Protein AF-A0A2Z3R155-F1 (afdb_monomer)

Radius of gyration: 14.53 Å; Cα contacts (8 Å, |Δi|>4): 246; chains: 1; bounding box: 38×31×39 Å

Solvent-accessible surface area (backbone atoms only — not comparable to full-atom values): 7250 Å² total; per-residue (Å²): 109,24,49,39,37,33,37,31,36,55,37,36,63,55,27,46,54,44,51,64,67,43,60,81,45,30,71,87,61,49,38,45,76,46,78,41,54,21,41,75,91,48,94,58,12,39,17,26,28,22,36,21,63,59,36,100,49,35,70,62,39,45,52,44,17,57,74,48,45,38,78,94,69,42,38,30,46,47,69,60,36,78,77,54,65,72,26,33,51,52,34,52,51,38,42,50,56,43,45,73,70,62,68,82,59,64,21,27,38,38,32,38,29,72,88,68,44,81,46,76,46,77,49,63,68,89,40,86,62,44,54,54,50,47,53,73,36,30,66

Secondary structure (DSSP, 8-state):
-EEEEEEE-TT-HHHHHHHHHHHHHHTTTTEEEEEEE---SSTTHHHHHHHHHTSSSHHHHHHHHHHT-BTTTTB-SSPPPPS-SHHHHHHHHHHHHHHTTSS--SSEEEEEBTTS-EEEEES--SSHHHHHHHHHHB-

Sequence (139 aa):
MHQLYVFVDPNCPFCHRLFERLQPLIGPHHLTVHWIVAGFLRATSAGKAVAILGARRPLAALMHNERDFEPGKDDGGIRPAAVRGPAAHALAVNNRLLAMTGPELVPTLLYRNVAGRVVMHQGVPLAPHGLLWTIHAIR

Structure (mmCIF, N/CA/C/O backbone):
data_AF-A0A2Z3R155-F1
#
_entry.id   AF-A0A2Z3R155-F1
#
loop_
_atom_site.group_PDB
_atom_site.id
_atom_site.type_symbol
_atom_site.label_atom_id
_atom_site.label_alt_id
_atom_site.label_comp_id
_atom_site.label_asym_id
_atom_site.label_entity_id
_atom_site.label_seq_id
_atom_site.pdbx_PDB_ins_code
_atom_site.Cartn_x
_atom_site.Cartn_y
_atom_site.Cartn_z
_atom_site.occupancy
_atom_site.B_iso_or_equiv
_atom_site.auth_seq_id
_atom_site.auth_comp_id
_atom_site.auth_asym_id
_atom_site.auth_atom_id
_atom_site.pdbx_PDB_model_num
ATOM 1 N N . MET A 1 1 ? -15.614 -5.561 16.716 1.00 76.06 1 MET A N 1
ATOM 2 C CA . MET A 1 1 ? -14.507 -6.001 15.838 1.00 76.06 1 MET A CA 1
ATOM 3 C C . MET A 1 1 ? -14.162 -4.823 14.959 1.00 76.06 1 MET A C 1
ATOM 5 O O . MET A 1 1 ? -14.942 -4.502 14.069 1.00 76.06 1 MET A O 1
ATOM 9 N N . HIS A 1 2 ? -13.051 -4.156 15.246 1.00 88.50 2 HIS A N 1
ATOM 10 C CA . HIS A 1 2 ? -12.717 -2.876 14.628 1.00 88.50 2 HIS A CA 1
ATOM 11 C C . HIS A 1 2 ? -12.318 -3.071 13.159 1.00 88.50 2 HIS A C 1
ATOM 13 O O . HIS A 1 2 ? -11.518 -3.955 12.855 1.00 88.50 2 HIS A O 1
ATOM 19 N N . GLN A 1 3 ? -12.881 -2.275 12.246 1.00 93.88 3 GLN A N 1
ATOM 20 C CA . GLN A 1 3 ? -12.558 -2.313 10.813 1.00 93.88 3 GLN A CA 1
ATOM 21 C C . GLN A 1 3 ? -11.757 -1.076 10.407 1.00 93.88 3 GLN A C 1
ATOM 23 O O . GLN A 1 3 ? -12.242 0.050 10.541 1.00 93.88 3 GLN A O 1
ATOM 28 N N . LEU A 1 4 ? -10.563 -1.291 9.862 1.00 95.00 4 LEU A N 1
ATOM 29 C CA . LEU A 1 4 ? -9.704 -0.239 9.330 1.00 95.00 4 LEU A CA 1
ATOM 30 C C . LEU A 1 4 ? -9.379 -0.531 7.867 1.00 95.00 4 LEU A C 1
ATOM 32 O O . LEU A 1 4 ? -8.843 -1.588 7.554 1.00 95.00 4 LEU A O 1
ATOM 36 N N . TYR A 1 5 ? -9.670 0.409 6.978 1.00 95.88 5 TYR A N 1
ATOM 37 C CA . TYR A 1 5 ? -9.297 0.347 5.567 1.00 95.88 5 TYR A CA 1
ATOM 38 C C . TYR A 1 5 ? -8.108 1.267 5.342 1.00 95.88 5 TYR A C 1
ATOM 40 O O . TYR A 1 5 ? -8.130 2.411 5.792 1.00 95.88 5 TYR A O 1
ATOM 48 N N . VAL A 1 6 ? -7.069 0.777 4.673 1.00 96.88 6 VAL A N 1
ATOM 49 C CA . VAL A 1 6 ? -5.829 1.534 4.486 1.00 96.88 6 VAL A CA 1
ATOM 50 C C . VAL A 1 6 ? -5.407 1.460 3.032 1.00 96.88 6 VAL A C 1
ATOM 52 O O . VAL A 1 6 ? -5.029 0.394 2.550 1.00 96.88 6 VAL A O 1
ATOM 55 N N . PHE A 1 7 ? -5.435 2.597 2.346 1.00 97.75 7 PHE A N 1
ATOM 56 C CA . PHE A 1 7 ? -4.779 2.743 1.055 1.00 97.75 7 PHE A CA 1
ATOM 57 C C . PHE A 1 7 ? -3.271 2.822 1.257 1.00 97.75 7 PHE A C 1
ATOM 59 O O . PHE A 1 7 ? -2.803 3.658 2.031 1.00 97.75 7 PHE A O 1
ATOM 66 N N . VAL A 1 8 ? -2.524 1.963 0.566 1.00 98.12 8 VAL A N 1
ATOM 67 C CA . VAL A 1 8 ? -1.061 1.871 0.664 1.00 98.12 8 VAL A CA 1
ATOM 68 C C . VAL A 1 8 ? -0.421 1.782 -0.713 1.00 98.12 8 VAL A C 1
ATOM 70 O O . VAL A 1 8 ? -1.028 1.247 -1.634 1.00 98.12 8 VAL A O 1
ATOM 73 N N . ASP A 1 9 ? 0.813 2.261 -0.844 1.00 98.38 9 ASP A N 1
ATOM 74 C CA . ASP A 1 9 ? 1.655 2.036 -2.025 1.00 98.38 9 ASP A CA 1
ATOM 75 C C . ASP A 1 9 ? 2.888 1.207 -1.612 1.00 98.38 9 ASP A C 1
ATOM 77 O O . ASP A 1 9 ? 3.482 1.521 -0.575 1.00 98.38 9 ASP A O 1
ATOM 81 N N . PRO A 1 10 ? 3.293 0.183 -2.394 1.00 98.44 10 PRO A N 1
ATOM 82 C CA . PRO A 1 10 ? 4.398 -0.722 -2.053 1.00 98.44 10 PRO A CA 1
ATOM 83 C C . PRO A 1 10 ? 5.749 -0.045 -1.806 1.00 98.44 10 PRO A C 1
ATOM 85 O O . PRO A 1 10 ? 6.617 -0.636 -1.171 1.00 98.44 10 PRO A O 1
ATOM 88 N N . ASN A 1 11 ? 5.938 1.162 -2.334 1.00 98.25 11 ASN A N 1
ATOM 89 C CA . ASN A 1 11 ? 7.181 1.926 -2.264 1.00 98.25 11 ASN A CA 1
ATOM 90 C C . ASN A 1 11 ? 7.071 3.127 -1.310 1.00 98.25 11 ASN A C 1
ATOM 92 O O . ASN A 1 11 ? 7.894 4.037 -1.332 1.00 98.25 11 ASN A O 1
ATOM 96 N N . CYS A 1 12 ? 6.022 3.187 -0.487 1.00 97.31 12 CYS A N 1
ATOM 97 C CA . CYS A 1 12 ? 5.819 4.304 0.423 1.00 97.31 12 CYS A CA 1
ATOM 98 C C . CYS A 1 12 ? 6.482 4.048 1.790 1.00 97.31 12 CYS A C 1
ATOM 100 O O . CYS A 1 12 ? 5.972 3.231 2.564 1.00 97.31 12 CYS A O 1
ATOM 102 N N . PRO A 1 13 ? 7.505 4.825 2.195 1.00 95.94 13 PRO A N 1
ATOM 103 C CA . PRO A 1 13 ? 8.143 4.658 3.505 1.00 95.94 13 PRO A CA 1
ATOM 104 C C . PRO A 1 13 ? 7.197 4.968 4.677 1.00 95.94 13 PRO A C 1
ATOM 106 O O . PRO A 1 13 ? 7.367 4.454 5.782 1.00 95.94 13 PRO A O 1
ATOM 109 N N . PHE A 1 14 ? 6.178 5.809 4.467 1.00 95.31 14 PHE A N 1
ATOM 110 C CA . PHE A 1 14 ? 5.151 6.078 5.477 1.00 95.31 14 PHE A CA 1
ATOM 111 C C . PHE A 1 14 ? 4.146 4.924 5.604 1.00 95.31 14 PHE A C 1
ATOM 113 O O . PHE A 1 14 ? 3.709 4.638 6.718 1.00 95.31 14 PHE A O 1
ATOM 120 N N . CYS A 1 15 ? 3.803 4.242 4.503 1.00 96.69 15 CYS A N 1
ATOM 121 C CA . CYS A 1 15 ? 2.969 3.038 4.559 1.00 96.69 15 CYS A CA 1
ATOM 122 C C . CYS A 1 15 ? 3.689 1.925 5.313 1.00 96.69 15 CYS A C 1
ATOM 124 O O . CYS A 1 15 ? 3.084 1.320 6.193 1.00 96.69 15 CYS A O 1
ATOM 126 N N . HIS A 1 16 ? 4.985 1.750 5.050 1.00 96.81 16 HIS A N 1
ATOM 127 C CA . HIS A 1 16 ? 5.826 0.801 5.768 1.00 96.81 16 HIS A CA 1
ATOM 128 C C . HIS A 1 16 ? 5.820 1.046 7.283 1.00 96.81 16 HIS A C 1
ATOM 130 O O . HIS A 1 16 ? 5.464 0.167 8.067 1.00 96.81 16 HIS A O 1
ATOM 136 N N . ARG A 1 17 ? 6.069 2.290 7.716 1.00 94.31 17 ARG A N 1
ATOM 137 C CA . ARG A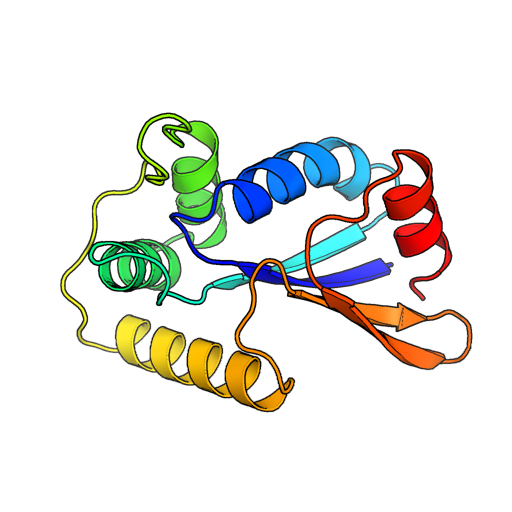 1 17 ? 5.995 2.638 9.146 1.00 94.31 17 ARG A CA 1
ATOM 138 C C . ARG A 1 17 ? 4.614 2.403 9.756 1.00 94.31 17 ARG A C 1
ATOM 140 O O . ARG A 1 17 ? 4.516 2.028 10.923 1.00 94.31 17 ARG A O 1
ATOM 147 N N . LEU A 1 18 ? 3.537 2.669 9.013 1.00 94.31 18 LEU A N 1
ATOM 148 C CA . LEU A 1 18 ? 2.181 2.386 9.485 1.00 94.31 18 LEU A CA 1
ATOM 149 C C . LEU A 1 18 ? 1.946 0.879 9.627 1.00 94.31 18 LEU A C 1
ATOM 151 O O . LEU A 1 18 ? 1.360 0.458 10.622 1.00 94.31 18 LEU A O 1
ATOM 155 N N . PHE A 1 19 ? 2.410 0.089 8.658 1.00 95.44 19 PHE A N 1
ATOM 156 C CA . PHE A 1 19 ? 2.323 -1.364 8.679 1.00 95.44 19 PHE A CA 1
ATOM 157 C C . PHE A 1 19 ? 2.960 -1.925 9.949 1.00 95.44 19 PHE A C 1
ATOM 159 O O . PHE A 1 19 ? 2.263 -2.575 10.725 1.00 95.44 19 PHE A O 1
ATOM 166 N N . GLU A 1 20 ? 4.218 -1.579 10.236 1.00 94.44 20 GLU A N 1
ATOM 167 C CA . GLU A 1 20 ? 4.919 -2.031 11.446 1.00 94.44 20 GLU A CA 1
ATOM 168 C C . GLU A 1 20 ? 4.171 -1.662 12.734 1.00 94.44 20 GLU A C 1
ATOM 170 O O . GLU A 1 20 ? 4.006 -2.494 13.629 1.00 94.44 20 GLU A O 1
ATOM 175 N N . ARG A 1 21 ? 3.657 -0.427 12.815 1.00 92.06 21 ARG A N 1
ATOM 176 C CA . ARG A 1 21 ? 2.923 0.063 13.992 1.00 92.06 21 ARG A CA 1
ATOM 177 C C . ARG A 1 21 ? 1.582 -0.638 14.211 1.00 92.06 21 ARG A C 1
ATOM 179 O O . ARG A 1 21 ? 1.128 -0.703 15.352 1.00 92.06 21 ARG A O 1
ATOM 186 N N . LEU A 1 22 ? 0.934 -1.133 13.156 1.00 92.81 22 LEU A N 1
ATOM 187 C CA . LEU A 1 22 ? -0.354 -1.826 13.258 1.00 92.81 22 LEU A CA 1
ATOM 188 C C . LEU A 1 22 ? -0.209 -3.286 13.702 1.00 92.81 22 LEU A C 1
ATOM 190 O O . LEU A 1 22 ? -1.105 -3.788 14.380 1.00 92.81 22 LEU A O 1
ATOM 194 N N . GLN A 1 23 ? 0.907 -3.954 13.391 1.00 93.25 23 GLN A N 1
ATOM 195 C CA . GLN A 1 23 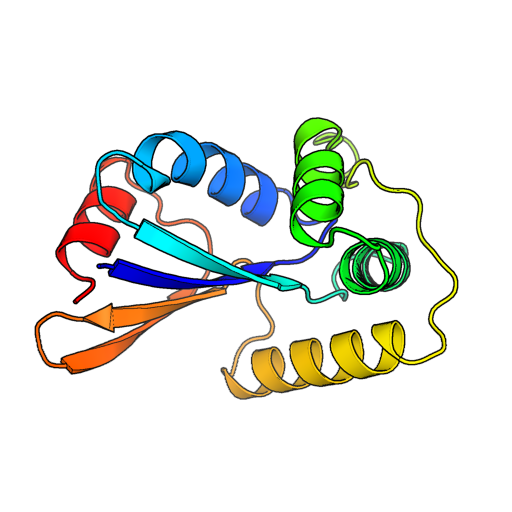? 1.117 -5.372 13.720 1.00 93.25 23 GLN A CA 1
ATOM 196 C C . GLN A 1 23 ? 0.836 -5.741 15.188 1.00 93.25 23 GLN A C 1
ATOM 198 O O . GLN A 1 23 ? 0.065 -6.680 15.407 1.00 93.25 23 GLN A O 1
ATOM 203 N N . PRO A 1 24 ? 1.371 -5.031 16.205 1.00 92.75 24 PRO A N 1
ATOM 204 C CA . PRO A 1 24 ? 1.097 -5.373 17.600 1.00 92.75 24 PRO A CA 1
ATOM 205 C C . PRO A 1 24 ? -0.352 -5.090 18.026 1.00 92.75 24 PRO A C 1
ATOM 207 O O . PRO A 1 24 ? -0.766 -5.548 19.085 1.00 92.75 24 PRO A O 1
ATOM 210 N N . LEU A 1 25 ? -1.132 -4.351 17.227 1.00 90.12 25 LEU A N 1
ATOM 211 C CA . LEU A 1 25 ? -2.489 -3.923 17.571 1.00 90.12 25 LEU A CA 1
ATOM 212 C C . LEU A 1 25 ? -3.577 -4.837 16.986 1.00 90.12 25 LEU A C 1
ATOM 214 O O . LEU A 1 25 ? -4.676 -4.904 17.534 1.00 90.12 25 LEU A O 1
ATOM 218 N N . ILE A 1 26 ? -3.280 -5.558 15.899 1.00 91.00 26 ILE A N 1
ATOM 219 C CA . ILE A 1 26 ? -4.250 -6.395 15.169 1.00 91.00 26 ILE A CA 1
ATOM 220 C C . ILE A 1 26 ? -4.907 -7.439 16.083 1.00 91.00 26 ILE A C 1
ATOM 222 O O . ILE A 1 26 ? -6.130 -7.468 16.218 1.00 91.00 26 ILE A O 1
ATOM 226 N N . GLY A 1 27 ? -4.097 -8.276 16.735 1.00 91.00 27 GLY A N 1
ATOM 227 C CA . GLY A 1 27 ? -4.582 -9.362 17.593 1.00 91.00 27 GLY A CA 1
ATOM 228 C C . GLY A 1 27 ? -5.262 -8.864 18.874 1.00 91.00 27 GLY A C 1
ATOM 229 O O . GLY A 1 27 ? -6.445 -9.147 19.065 1.00 91.00 27 GLY A O 1
ATOM 230 N N . PRO A 1 28 ? -4.558 -8.097 19.731 1.00 91.12 28 PRO A N 1
ATOM 231 C CA . PRO A 1 28 ? -5.072 -7.679 21.039 1.00 91.12 28 PRO A CA 1
ATOM 232 C C . PRO A 1 28 ? -6.354 -6.845 20.991 1.00 91.12 28 PRO A C 1
ATOM 234 O O . PRO A 1 28 ? -7.125 -6.861 21.946 1.00 91.12 28 PRO A O 1
ATOM 237 N N . HIS A 1 29 ? -6.597 -6.128 19.891 1.00 88.12 29 HIS A N 1
ATOM 238 C CA . HIS A 1 29 ? -7.771 -5.267 19.749 1.00 88.12 29 HIS A CA 1
ATOM 239 C C . HIS A 1 29 ? -8.827 -5.824 18.791 1.00 88.12 29 HIS A C 1
ATOM 241 O O . HIS A 1 29 ? -9.763 -5.108 18.447 1.00 88.12 29 HIS A O 1
ATOM 247 N N . HIS A 1 30 ? -8.717 -7.077 18.333 1.00 92.12 30 HIS A N 1
ATOM 248 C CA . HIS A 1 30 ? -9.634 -7.632 17.326 1.00 92.12 30 HIS A CA 1
ATOM 249 C C . HIS A 1 30 ? -9.801 -6.692 16.112 1.00 92.12 30 HIS A C 1
ATOM 251 O O . HIS A 1 30 ? -10.916 -6.460 15.621 1.00 92.12 30 HIS A O 1
ATOM 257 N N . LEU A 1 31 ? -8.690 -6.093 15.676 1.00 92.31 31 LEU A N 1
ATOM 258 C CA . LEU A 1 31 ? -8.638 -5.126 14.590 1.00 92.31 31 LEU A CA 1
ATOM 259 C C . LEU A 1 31 ? -8.427 -5.867 13.271 1.00 92.31 31 LEU A C 1
ATOM 261 O O . LEU A 1 31 ? -7.437 -6.566 13.079 1.00 92.31 31 LEU A O 1
ATOM 265 N N . THR A 1 32 ? -9.350 -5.682 12.336 1.00 94.94 32 THR A N 1
ATOM 266 C CA . THR A 1 32 ? -9.214 -6.157 10.958 1.00 94.94 32 THR A CA 1
ATOM 267 C C . THR A 1 32 ? -8.737 -5.012 10.081 1.00 94.94 32 THR A C 1
ATOM 269 O O . THR A 1 32 ? -9.422 -3.993 9.964 1.00 94.94 32 THR A O 1
ATOM 272 N N . VAL A 1 33 ? -7.570 -5.190 9.461 1.00 96.12 33 VAL A N 1
ATOM 273 C CA . VAL A 1 33 ? -7.002 -4.221 8.521 1.00 96.12 33 VAL A CA 1
ATOM 274 C C . VAL A 1 33 ? -7.219 -4.704 7.090 1.00 96.12 33 VAL A C 1
ATOM 276 O O . VAL A 1 33 ? -6.746 -5.771 6.701 1.00 96.12 33 VAL A O 1
ATOM 279 N N . HIS A 1 34 ? -7.924 -3.895 6.306 1.00 97.38 34 HIS A N 1
ATOM 280 C CA . HIS A 1 34 ? -8.153 -4.084 4.880 1.00 97.38 34 HIS A CA 1
ATOM 281 C C . HIS A 1 34 ? -7.141 -3.247 4.106 1.00 97.38 34 HIS A C 1
ATOM 283 O O . HIS A 1 34 ? -7.283 -2.030 3.979 1.00 97.38 34 HIS A O 1
ATOM 289 N N . TRP A 1 35 ? -6.102 -3.906 3.608 1.00 98.00 35 TRP A N 1
ATOM 290 C CA . TRP A 1 35 ? -5.052 -3.270 2.820 1.00 98.00 35 TRP A CA 1
ATOM 291 C C . TRP A 1 35 ? -5.513 -3.066 1.377 1.00 98.00 35 TRP A C 1
ATOM 293 O O . TRP A 1 35 ? -5.644 -4.025 0.615 1.00 98.00 35 TRP A O 1
ATOM 303 N N . ILE A 1 36 ? -5.747 -1.814 0.995 1.00 98.25 36 ILE A N 1
ATOM 304 C CA . ILE A 1 36 ? -6.136 -1.427 -0.358 1.00 98.25 36 ILE A CA 1
ATOM 305 C C . ILE A 1 36 ? -4.875 -0.973 -1.092 1.00 98.25 36 ILE A C 1
ATOM 307 O O . ILE A 1 36 ? -4.394 0.146 -0.925 1.00 98.25 36 ILE A O 1
ATOM 311 N N . VAL A 1 37 ? -4.298 -1.879 -1.876 1.00 98.56 37 VAL A N 1
ATOM 312 C CA . VAL A 1 37 ? -3.012 -1.637 -2.538 1.00 98.56 37 VAL A CA 1
ATOM 313 C C . VAL A 1 37 ? -3.218 -0.757 -3.771 1.00 98.56 37 VAL A C 1
ATOM 315 O O . VAL A 1 37 ? -3.819 -1.188 -4.758 1.00 98.56 37 VAL A O 1
ATOM 318 N N . ALA A 1 38 ? -2.720 0.471 -3.689 1.00 98.12 38 ALA A N 1
ATOM 319 C CA . ALA A 1 38 ? -2.531 1.410 -4.783 1.00 98.12 38 ALA A CA 1
ATOM 320 C C . ALA A 1 38 ? -1.103 1.282 -5.348 1.00 98.12 38 ALA A C 1
ATOM 322 O O . ALA A 1 38 ? -0.269 0.541 -4.825 1.00 98.12 38 ALA A O 1
ATOM 323 N N . GLY A 1 39 ? -0.808 1.987 -6.435 1.00 97.50 39 GLY A N 1
ATOM 324 C CA . GLY A 1 39 ? 0.508 1.919 -7.070 1.00 97.50 39 GLY A CA 1
ATOM 325 C C . GLY A 1 39 ? 0.733 3.070 -8.033 1.00 97.50 39 GLY A C 1
ATOM 326 O O . GLY A 1 39 ? 0.430 2.939 -9.218 1.00 97.50 39 GLY A O 1
ATOM 327 N N . PHE A 1 40 ? 1.243 4.184 -7.519 1.00 95.56 40 PHE A N 1
ATOM 328 C CA . PHE A 1 40 ? 1.436 5.427 -8.272 1.00 95.56 40 PHE A CA 1
ATO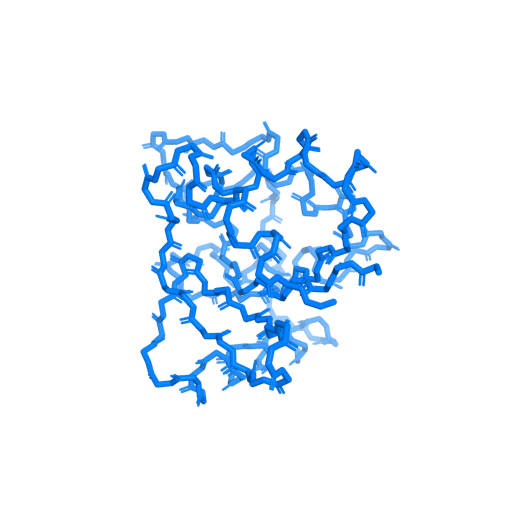M 329 C C . PHE A 1 40 ? 2.664 6.242 -7.835 1.00 95.56 40 PHE A C 1
ATOM 331 O O . PHE A 1 40 ? 3.094 7.112 -8.587 1.00 95.56 40 PHE A O 1
ATOM 338 N N . LEU A 1 41 ? 3.252 5.980 -6.658 1.00 94.81 41 LEU A N 1
ATOM 339 C CA . LEU A 1 41 ? 4.292 6.854 -6.096 1.00 94.81 41 LEU A CA 1
ATOM 340 C C . LEU A 1 41 ? 5.632 6.803 -6.836 1.00 94.81 41 LEU A C 1
ATOM 342 O O . LEU A 1 41 ? 6.306 7.822 -6.977 1.00 94.81 41 LEU A O 1
ATOM 346 N N . ARG A 1 42 ? 6.065 5.613 -7.254 1.00 95.81 42 ARG A N 1
ATOM 347 C CA . ARG A 1 42 ? 7.352 5.382 -7.924 1.00 95.81 42 ARG A CA 1
ATOM 348 C C . ARG A 1 42 ? 7.142 4.564 -9.192 1.00 95.81 42 ARG A C 1
ATOM 350 O O . ARG A 1 42 ? 6.147 3.858 -9.337 1.00 95.81 42 ARG A O 1
ATOM 357 N N . ALA A 1 43 ? 8.132 4.587 -10.086 1.00 96.06 43 ALA A N 1
ATOM 358 C CA . ALA A 1 43 ? 8.081 3.853 -11.353 1.00 96.06 43 ALA A CA 1
ATOM 359 C C . ALA A 1 43 ? 7.797 2.346 -11.172 1.00 96.06 43 ALA A C 1
ATOM 361 O O . ALA A 1 43 ? 7.083 1.746 -11.972 1.00 96.06 43 ALA A O 1
ATOM 362 N N . THR A 1 44 ? 8.307 1.732 -10.098 1.00 97.56 44 THR A N 1
ATOM 363 C CA . THR A 1 44 ? 8.089 0.308 -9.795 1.00 97.56 44 THR A CA 1
ATOM 364 C C . THR A 1 44 ? 6.792 0.035 -9.020 1.00 97.56 44 THR A C 1
ATOM 366 O O . THR A 1 44 ? 6.389 -1.126 -8.933 1.00 97.56 44 THR A O 1
ATOM 369 N N . SER A 1 45 ? 6.099 1.061 -8.504 1.00 98.31 45 SER A N 1
ATOM 370 C CA . SER A 1 45 ? 4.947 0.902 -7.600 1.00 98.31 45 SER A CA 1
ATOM 371 C C . SER A 1 45 ? 3.812 0.113 -8.241 1.00 98.31 45 SER A C 1
ATOM 373 O O . SER A 1 45 ? 3.313 -0.839 -7.645 1.00 98.31 45 SER A O 1
ATOM 375 N N . ALA A 1 46 ? 3.438 0.446 -9.479 1.00 98.62 46 ALA A N 1
ATOM 376 C CA . ALA A 1 46 ? 2.357 -0.243 -10.183 1.00 98.62 46 ALA A CA 1
ATOM 377 C C . ALA A 1 46 ? 2.672 -1.732 -10.409 1.00 98.62 46 ALA A C 1
ATOM 379 O O . ALA A 1 46 ? 1.835 -2.597 -10.155 1.00 98.62 46 ALA A O 1
ATOM 380 N N . GLY A 1 47 ? 3.901 -2.050 -10.828 1.00 98.75 47 GLY A N 1
ATOM 381 C CA . GLY A 1 47 ? 4.328 -3.435 -11.032 1.00 98.75 47 GLY A CA 1
ATOM 382 C C . GLY A 1 47 ? 4.336 -4.243 -9.733 1.00 98.75 47 GLY A C 1
ATOM 383 O O . GLY A 1 47 ? 3.914 -5.400 -9.723 1.00 98.75 47 GLY A O 1
ATOM 384 N N . LYS A 1 48 ? 4.768 -3.639 -8.621 1.00 98.81 48 LYS A N 1
ATOM 385 C CA . LYS A 1 48 ? 4.755 -4.278 -7.296 1.00 98.81 48 LYS A CA 1
ATOM 386 C C . LYS A 1 48 ? 3.343 -4.458 -6.754 1.00 98.81 48 LYS A C 1
ATOM 388 O O . LYS A 1 48 ? 3.022 -5.522 -6.233 1.00 98.81 48 LYS A O 1
ATOM 393 N N . ALA A 1 49 ? 2.471 -3.475 -6.952 1.00 98.81 49 ALA A N 1
ATOM 394 C CA . ALA A 1 49 ? 1.068 -3.581 -6.577 1.00 98.81 49 ALA A CA 1
ATOM 395 C C . ALA A 1 49 ? 0.375 -4.719 -7.341 1.00 98.81 49 ALA A C 1
ATOM 397 O O . ALA A 1 49 ? -0.316 -5.536 -6.737 1.00 98.81 49 ALA A O 1
ATOM 398 N N . VAL A 1 50 ? 0.635 -4.851 -8.647 1.00 98.81 50 VAL A N 1
ATOM 399 C CA . VAL A 1 50 ? 0.155 -5.989 -9.448 1.00 98.81 50 VAL A CA 1
ATOM 400 C C . VAL A 1 50 ? 0.721 -7.316 -8.946 1.00 98.81 50 VAL A C 1
ATOM 402 O O . VAL A 1 50 ? -0.026 -8.291 -8.866 1.00 98.81 50 VAL A O 1
ATOM 405 N N . ALA A 1 51 ? 2.002 -7.370 -8.570 1.00 98.81 51 ALA A N 1
ATOM 406 C CA . ALA A 1 51 ? 2.605 -8.576 -8.002 1.00 98.81 51 ALA A CA 1
ATOM 4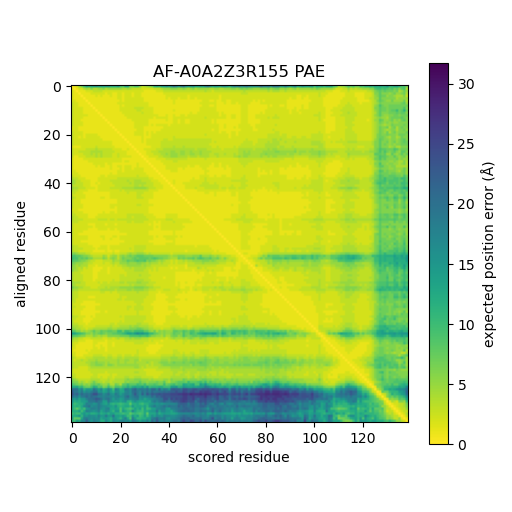07 C C . ALA A 1 51 ? 1.920 -9.002 -6.690 1.00 98.81 51 ALA A C 1
ATOM 409 O O . ALA A 1 51 ? 1.664 -10.189 -6.490 1.00 98.81 51 ALA A O 1
ATOM 410 N N . ILE A 1 52 ? 1.564 -8.045 -5.828 1.00 98.88 52 ILE A N 1
ATOM 411 C CA . ILE A 1 52 ? 0.837 -8.299 -4.576 1.00 98.88 52 ILE A CA 1
ATOM 412 C C . ILE A 1 52 ? -0.596 -8.764 -4.861 1.00 98.88 52 ILE A C 1
ATOM 414 O O . ILE A 1 52 ? -1.010 -9.820 -4.381 1.00 98.88 52 ILE A O 1
ATOM 418 N N . LEU A 1 53 ? -1.350 -8.002 -5.658 1.00 98.69 53 LEU A N 1
ATOM 419 C CA . LEU A 1 53 ? -2.765 -8.265 -5.949 1.00 98.69 53 LEU A CA 1
ATOM 420 C C . LEU A 1 53 ? -2.975 -9.552 -6.760 1.00 98.69 53 LEU A C 1
ATOM 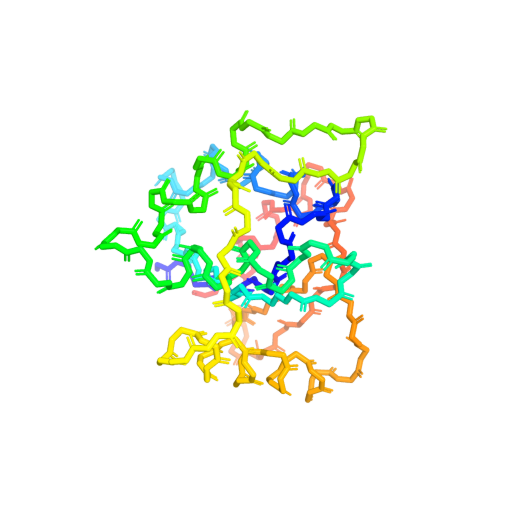422 O O . LEU A 1 53 ? -4.002 -10.209 -6.615 1.00 98.69 53 LEU A O 1
ATOM 426 N N . GLY A 1 54 ? -2.010 -9.920 -7.605 1.00 98.38 54 GLY A N 1
ATOM 427 C CA . GLY A 1 54 ? -2.043 -11.133 -8.423 1.00 98.38 54 GLY A CA 1
ATOM 428 C C . GLY A 1 54 ? -1.496 -12.386 -7.736 1.00 98.38 54 GLY A C 1
ATOM 429 O O . GLY A 1 54 ? -1.542 -13.467 -8.325 1.00 98.38 54 GLY A O 1
ATOM 430 N N . ALA A 1 55 ? -0.959 -12.280 -6.518 1.00 98.56 55 ALA A N 1
ATOM 431 C CA . ALA A 1 55 ? -0.403 -13.427 -5.812 1.00 98.56 55 ALA A CA 1
ATOM 432 C C . ALA A 1 55 ? -1.500 -14.402 -5.359 1.00 98.56 55 ALA A C 1
ATOM 434 O O . ALA A 1 55 ? -2.588 -14.003 -4.955 1.00 98.56 55 ALA A O 1
ATOM 435 N N . ARG A 1 56 ? -1.173 -15.701 -5.282 1.00 98.06 56 ARG A N 1
ATOM 436 C CA . ARG A 1 56 ? -2.081 -16.721 -4.712 1.00 98.06 56 ARG A CA 1
ATOM 437 C C . ARG A 1 56 ? -2.499 -16.402 -3.270 1.00 98.06 56 ARG A C 1
ATOM 439 O O . ARG A 1 56 ? -3.555 -16.826 -2.814 1.00 98.06 56 ARG A O 1
ATOM 446 N N . ARG A 1 57 ? -1.637 -15.696 -2.533 1.00 98.19 57 ARG A N 1
ATOM 447 C CA . ARG A 1 57 ? -1.873 -15.230 -1.161 1.00 98.19 57 ARG A CA 1
ATOM 448 C C . ARG A 1 57 ? -1.512 -13.739 -1.075 1.00 98.19 57 ARG A C 1
ATOM 450 O O . ARG A 1 57 ? -0.397 -13.436 -0.649 1.00 98.19 57 ARG A O 1
ATOM 457 N N . PRO A 1 58 ? -2.415 -12.816 -1.457 1.00 98.25 58 PRO A N 1
ATOM 458 C CA . PRO A 1 58 ? -2.100 -11.387 -1.554 1.00 98.25 58 PRO A CA 1
ATOM 459 C C . PRO A 1 58 ? -1.575 -10.782 -0.252 1.00 98.25 58 PRO A C 1
ATOM 461 O O . PRO A 1 58 ? -0.574 -10.075 -0.261 1.00 98.25 58 PRO A O 1
ATOM 464 N N . LEU A 1 59 ? -2.166 -11.145 0.894 1.00 97.56 59 LEU A N 1
ATOM 465 C CA . LEU A 1 59 ? -1.680 -10.678 2.195 1.00 97.56 59 LEU A CA 1
ATOM 466 C C . LEU A 1 59 ? -0.243 -11.145 2.479 1.00 97.56 59 LEU A C 1
ATOM 468 O O . LEU A 1 59 ? 0.567 -10.367 2.965 1.00 97.56 59 LEU A O 1
ATOM 472 N N . ALA A 1 60 ? 0.105 -12.391 2.142 1.00 98.44 60 ALA A N 1
ATOM 473 C CA . ALA A 1 60 ? 1.467 -12.889 2.345 1.00 98.44 60 ALA A CA 1
ATOM 474 C C . ALA A 1 60 ? 2.481 -12.177 1.431 1.00 98.44 60 ALA A C 1
ATOM 476 O O . ALA A 1 60 ? 3.614 -11.943 1.853 1.00 98.44 60 ALA A O 1
ATOM 477 N N . ALA A 1 61 ? 2.067 -11.816 0.213 1.00 98.75 61 ALA A N 1
ATOM 478 C CA . ALA A 1 61 ? 2.869 -11.035 -0.725 1.00 98.75 61 ALA A CA 1
ATOM 479 C C . ALA A 1 61 ? 3.068 -9.588 -0.246 1.00 98.75 61 ALA A C 1
ATOM 481 O O . ALA A 1 61 ? 4.191 -9.095 -0.279 1.00 98.75 61 ALA A O 1
ATOM 482 N N . LEU A 1 62 ? 2.020 -8.945 0.282 1.00 98.62 62 LEU A N 1
ATOM 483 C CA . LEU A 1 62 ? 2.130 -7.636 0.931 1.00 98.62 62 LEU A CA 1
ATOM 484 C C . LEU A 1 62 ? 3.090 -7.696 2.126 1.00 98.62 62 LEU A C 1
ATOM 486 O O . LEU A 1 62 ? 4.010 -6.899 2.213 1.00 98.62 62 LEU A O 1
ATOM 490 N N . MET A 1 63 ? 2.941 -8.684 3.013 1.00 98.06 63 MET A N 1
ATOM 491 C CA . MET A 1 63 ? 3.853 -8.839 4.152 1.00 98.06 63 MET A CA 1
ATOM 492 C C . MET A 1 63 ? 5.305 -9.059 3.714 1.00 98.06 63 MET A C 1
ATOM 494 O O . MET A 1 63 ? 6.215 -8.638 4.414 1.00 98.06 63 MET A O 1
ATOM 498 N N . HIS A 1 64 ? 5.544 -9.744 2.594 1.00 98.50 64 HIS A N 1
ATOM 499 C CA . HIS A 1 64 ? 6.889 -9.874 2.031 1.00 98.50 64 HIS A CA 1
ATOM 500 C C . HIS A 1 64 ? 7.412 -8.535 1.501 1.00 98.50 64 HIS A C 1
ATOM 502 O O . HIS A 1 64 ? 8.544 -8.190 1.814 1.00 98.50 64 HIS A O 1
ATOM 508 N N . ASN A 1 65 ? 6.579 -7.760 0.794 1.00 98.69 65 ASN A N 1
ATOM 509 C CA . ASN A 1 65 ? 6.929 -6.405 0.366 1.00 98.69 65 ASN A CA 1
ATOM 510 C C . ASN A 1 65 ? 7.381 -5.529 1.542 1.00 98.69 65 ASN A C 1
ATOM 512 O O . ASN A 1 65 ? 8.393 -4.847 1.433 1.00 98.69 65 ASN A O 1
ATOM 516 N N . GLU A 1 66 ? 6.643 -5.578 2.653 1.00 98.31 66 GLU A N 1
ATOM 517 C CA . GLU A 1 66 ? 6.926 -4.760 3.833 1.00 98.31 66 GLU A CA 1
ATOM 518 C C . GLU A 1 66 ? 8.107 -5.270 4.663 1.00 98.31 66 GLU A C 1
ATOM 520 O O . GLU A 1 66 ? 8.887 -4.463 5.153 1.00 98.31 66 GLU A O 1
ATOM 525 N N . ARG A 1 67 ? 8.272 -6.592 4.827 1.00 97.44 67 ARG A N 1
ATOM 526 C CA . ARG A 1 67 ? 9.413 -7.161 5.575 1.00 97.44 67 ARG A CA 1
ATOM 527 C C . ARG A 1 67 ? 10.755 -6.840 4.932 1.00 97.44 67 ARG A C 1
ATOM 529 O O . ARG A 1 67 ? 11.720 -6.599 5.645 1.00 97.44 67 ARG A O 1
ATOM 536 N N . ASP A 1 68 ? 10.782 -6.847 3.606 1.00 97.56 68 ASP A N 1
ATOM 537 C CA . ASP A 1 68 ? 11.996 -6.661 2.817 1.00 97.56 68 ASP A CA 1
ATOM 538 C C . ASP A 1 68 ? 12.038 -5.245 2.204 1.00 97.56 68 ASP A C 1
ATOM 540 O O . ASP A 1 68 ? 12.682 -5.021 1.181 1.00 97.56 68 ASP A O 1
ATOM 544 N N . PHE A 1 69 ? 11.312 -4.292 2.801 1.00 97.88 69 PHE A N 1
ATOM 545 C CA . PHE A 1 69 ? 11.325 -2.888 2.396 1.00 97.88 69 PHE A CA 1
ATOM 546 C C . PHE A 1 69 ? 12.724 -2.291 2.601 1.00 97.88 69 PHE A C 1
ATOM 548 O O . PHE A 1 69 ? 13.356 -2.509 3.634 1.00 97.88 69 PHE A O 1
ATOM 555 N N . GLU A 1 70 ? 13.200 -1.504 1.637 1.00 94.94 70 GLU A N 1
ATOM 556 C CA . GLU A 1 70 ? 14.490 -0.814 1.675 1.00 94.94 70 GLU A CA 1
ATOM 557 C C . GLU A 1 70 ? 14.278 0.698 1.904 1.00 94.94 70 GLU A C 1
ATOM 559 O O . GLU A 1 70 ? 14.095 1.446 0.936 1.00 94.94 70 GLU A O 1
ATOM 564 N N . PRO A 1 71 ? 14.344 1.211 3.155 1.00 86.06 71 PRO A N 1
ATOM 565 C CA . PRO A 1 71 ? 14.022 2.610 3.449 1.00 86.06 71 PRO A CA 1
ATOM 566 C C . PRO A 1 71 ? 14.915 3.626 2.741 1.00 86.06 71 PRO A C 1
ATOM 568 O O . PRO A 1 71 ? 14.465 4.718 2.422 1.00 86.06 71 PRO A O 1
ATOM 571 N N . GLY A 1 72 ? 16.174 3.274 2.465 1.00 87.81 72 GLY A N 1
ATOM 572 C CA . GLY A 1 72 ? 17.099 4.150 1.741 1.00 87.81 72 GLY A CA 1
ATOM 573 C C . GLY A 1 72 ? 16.773 4.312 0.252 1.00 87.81 72 GLY A C 1
ATOM 574 O O . GLY A 1 72 ? 17.326 5.200 -0.392 1.00 87.81 72 GLY A O 1
ATOM 575 N N . LYS A 1 73 ? 15.901 3.461 -0.299 1.00 90.19 73 LYS A N 1
ATOM 576 C CA . LYS A 1 73 ? 15.506 3.467 -1.714 1.00 90.19 73 LYS A CA 1
ATOM 577 C C . LYS A 1 73 ? 14.022 3.754 -1.922 1.00 90.19 73 LYS A C 1
ATOM 579 O O . LYS A 1 73 ? 13.604 3.864 -3.071 1.00 90.19 73 LYS A O 1
ATOM 584 N N . ASP A 1 74 ? 13.251 3.873 -0.837 1.00 93.19 74 ASP A N 1
ATOM 585 C CA . ASP A 1 74 ? 11.787 3.888 -0.870 1.00 93.19 74 ASP A CA 1
ATOM 586 C C . ASP A 1 74 ? 11.244 2.745 -1.740 1.00 93.19 74 ASP A C 1
ATOM 588 O O . ASP A 1 74 ? 10.453 2.969 -2.655 1.00 93.19 74 ASP A O 1
ATOM 592 N N . ASP A 1 75 ? 11.742 1.527 -1.520 1.00 96.00 75 ASP A N 1
ATOM 593 C CA . ASP A 1 75 ? 11.490 0.404 -2.420 1.00 96.00 75 ASP A CA 1
ATOM 594 C C . ASP A 1 75 ? 11.016 -0.820 -1.634 1.00 96.00 75 ASP A C 1
ATOM 596 O O . ASP A 1 75 ? 11.709 -1.311 -0.748 1.00 96.00 75 ASP A O 1
ATOM 600 N N . GLY A 1 76 ? 9.817 -1.316 -1.943 1.00 96.94 76 GLY A N 1
ATOM 601 C CA . GLY A 1 76 ? 9.282 -2.519 -1.303 1.00 96.94 76 GLY A CA 1
ATOM 602 C C . GLY A 1 76 ? 9.956 -3.803 -1.788 1.00 96.94 76 GLY A C 1
ATOM 603 O O . GLY A 1 76 ? 10.375 -3.896 -2.938 1.00 96.94 76 GLY A O 1
ATOM 604 N N . GLY A 1 77 ? 10.052 -4.834 -0.958 1.00 97.06 77 GLY A N 1
ATOM 605 C CA . GLY A 1 77 ? 10.890 -5.993 -1.289 1.00 97.06 77 GLY A CA 1
ATOM 606 C C . GLY A 1 77 ? 10.369 -6.916 -2.396 1.00 97.06 77 GLY A C 1
ATOM 607 O O . GLY A 1 77 ? 11.113 -7.757 -2.908 1.00 97.06 77 GLY A O 1
ATOM 608 N N . ILE A 1 78 ? 9.101 -6.785 -2.807 1.00 98.31 78 ILE A N 1
ATOM 609 C CA . ILE A 1 78 ? 8.548 -7.645 -3.858 1.00 98.31 78 ILE A CA 1
ATOM 610 C C . ILE A 1 78 ? 9.037 -7.206 -5.240 1.00 98.31 78 ILE A C 1
ATOM 612 O O . ILE A 1 78 ? 9.081 -6.021 -5.569 1.00 98.31 78 ILE A O 1
ATOM 616 N N . ARG A 1 79 ? 9.357 -8.169 -6.109 1.00 98.12 79 ARG A N 1
ATOM 617 C CA . ARG A 1 79 ? 9.702 -7.861 -7.504 1.00 98.12 79 ARG A CA 1
ATOM 618 C C . ARG A 1 79 ? 8.468 -7.374 -8.275 1.00 98.12 79 ARG A C 1
ATOM 620 O O . ARG A 1 79 ? 7.405 -7.986 -8.149 1.00 98.12 79 ARG A O 1
ATOM 627 N N . PRO A 1 80 ? 8.593 -6.325 -9.108 1.00 98.19 80 PRO A N 1
ATOM 628 C CA . PRO A 1 80 ? 7.483 -5.863 -9.926 1.00 98.19 80 PRO A CA 1
ATOM 629 C C . PRO A 1 80 ? 7.092 -6.914 -10.971 1.00 98.19 80 PRO A C 1
ATOM 631 O O . PRO A 1 80 ? 7.945 -7.552 -11.589 1.00 98.19 80 PRO A O 1
ATOM 634 N N . ALA A 1 81 ? 5.790 -7.060 -11.194 1.00 98.38 81 ALA A N 1
ATOM 635 C CA . ALA A 1 81 ? 5.223 -7.846 -12.279 1.00 98.38 81 ALA A CA 1
ATOM 636 C C . ALA A 1 81 ? 4.815 -6.946 -13.457 1.00 98.38 81 ALA A C 1
ATOM 638 O O . ALA A 1 81 ? 4.676 -5.729 -13.323 1.00 98.38 81 ALA A O 1
ATOM 639 N N . ALA A 1 82 ? 4.582 -7.554 -14.622 1.00 98.00 82 ALA A N 1
ATOM 640 C CA . ALA A 1 82 ? 4.020 -6.844 -15.767 1.00 98.00 82 ALA A CA 1
ATOM 641 C C . ALA A 1 82 ? 2.603 -6.339 -15.444 1.00 98.00 82 ALA A C 1
ATOM 643 O O . ALA A 1 82 ? 1.751 -7.120 -15.016 1.00 98.00 82 ALA A O 1
ATOM 644 N N . VAL A 1 83 ? 2.335 -5.057 -15.699 1.00 98.06 83 VAL A N 1
ATOM 645 C CA . VAL A 1 83 ? 1.042 -4.413 -15.411 1.00 98.06 83 VAL A CA 1
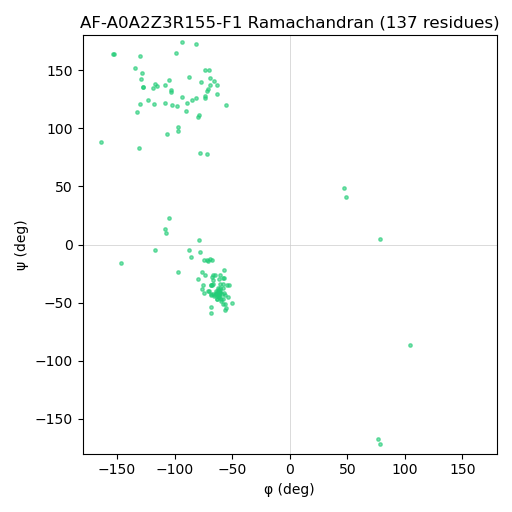ATOM 646 C C . VAL A 1 83 ? 0.012 -4.795 -16.477 1.00 98.06 83 VAL A C 1
ATOM 648 O O . VAL A 1 83 ? -0.245 -4.059 -17.424 1.00 98.06 83 VAL A O 1
ATOM 651 N N . ARG A 1 84 ? -0.548 -6.001 -16.354 1.00 97.56 84 ARG A N 1
ATOM 652 C CA . ARG A 1 84 ? -1.577 -6.550 -17.249 1.00 97.56 84 ARG A CA 1
ATOM 653 C C . ARG A 1 84 ? -2.458 -7.576 -16.532 1.00 97.56 84 ARG A C 1
ATOM 655 O O . ARG A 1 84 ? -2.089 -8.104 -15.486 1.00 97.56 84 ARG A O 1
ATOM 662 N N . GLY A 1 85 ? -3.606 -7.896 -17.127 1.00 97.88 85 GLY A N 1
ATOM 663 C CA . GLY A 1 85 ? -4.526 -8.916 -16.615 1.00 97.88 85 GLY A CA 1
ATOM 664 C C . GLY A 1 85 ? -5.365 -8.464 -15.406 1.00 97.88 85 GLY A C 1
ATOM 665 O O . GLY A 1 85 ? -5.407 -7.273 -15.091 1.00 97.88 85 GLY A O 1
ATOM 666 N N . PRO A 1 86 ? -6.045 -9.402 -14.716 1.00 98.19 86 PRO A N 1
ATOM 667 C CA . PRO A 1 86 ? -7.017 -9.079 -13.665 1.00 98.19 86 PRO A CA 1
ATOM 668 C C . PRO A 1 86 ? -6.448 -8.255 -12.502 1.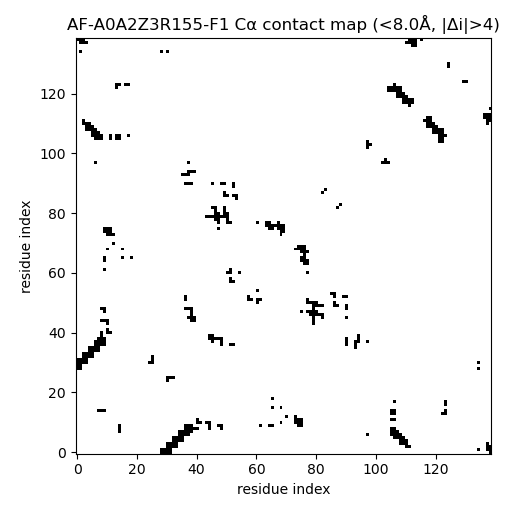00 98.19 86 PRO A C 1
ATOM 670 O O . PRO A 1 86 ? -7.106 -7.342 -12.012 1.00 98.19 86 PRO A O 1
ATOM 673 N N . ALA A 1 87 ? -5.204 -8.519 -12.097 1.00 98.38 87 ALA A N 1
ATOM 674 C CA . ALA A 1 87 ? -4.547 -7.775 -11.023 1.00 98.38 87 ALA A CA 1
ATOM 675 C C . ALA A 1 87 ? -4.272 -6.307 -11.398 1.00 98.38 87 ALA A C 1
ATOM 677 O O . ALA A 1 87 ? -4.393 -5.425 -10.552 1.00 98.38 87 ALA A O 1
ATOM 678 N N . ALA A 1 88 ? -3.971 -6.022 -12.671 1.00 98.56 88 ALA A N 1
ATOM 679 C CA . ALA A 1 88 ? -3.835 -4.648 -13.153 1.00 98.56 88 ALA A CA 1
ATOM 680 C C . ALA A 1 88 ? -5.180 -3.907 -13.169 1.00 98.56 88 ALA A C 1
ATOM 682 O O . ALA A 1 88 ? -5.230 -2.720 -12.857 1.00 98.56 88 ALA A O 1
ATOM 683 N N . HIS A 1 89 ? -6.281 -4.605 -13.466 1.00 98.44 89 HIS A N 1
ATOM 684 C CA . HIS A 1 89 ? -7.616 -4.021 -13.346 1.00 98.44 89 HIS A CA 1
ATOM 685 C C . HIS A 1 89 ? -7.972 -3.711 -11.884 1.00 98.44 89 HIS A C 1
ATOM 687 O O . HIS A 1 89 ? -8.435 -2.613 -11.589 1.00 98.44 89 HIS A O 1
ATOM 693 N N . ALA A 1 90 ? -7.689 -4.634 -10.958 1.00 98.31 90 ALA A N 1
ATOM 694 C CA . ALA A 1 90 ? -7.880 -4.402 -9.525 1.00 98.31 90 ALA A CA 1
ATOM 695 C C . ALA A 1 90 ? -7.062 -3.198 -9.023 1.00 98.31 90 ALA A C 1
ATOM 697 O O . ALA A 1 90 ? -7.591 -2.355 -8.300 1.00 98.31 90 ALA A O 1
ATOM 698 N N . LEU A 1 91 ? -5.807 -3.064 -9.468 1.00 98.69 91 LEU A N 1
ATOM 699 C CA . LEU A 1 91 ? -4.985 -1.885 -9.192 1.00 98.69 91 LEU A CA 1
ATOM 700 C C . LEU A 1 91 ? -5.645 -0.596 -9.705 1.00 98.69 91 LEU A C 1
ATOM 702 O O . LEU A 1 91 ? -5.724 0.386 -8.971 1.00 98.69 91 LEU A O 1
ATOM 706 N N . ALA A 1 92 ? -6.148 -0.589 -10.942 1.00 98.31 92 ALA A N 1
ATOM 707 C CA . ALA A 1 92 ? -6.816 0.583 -11.508 1.00 98.31 92 ALA A CA 1
ATOM 708 C C . ALA A 1 92 ? -8.066 0.985 -10.702 1.00 98.31 92 ALA A C 1
ATOM 710 O O . ALA A 1 92 ? -8.295 2.172 -10.468 1.00 98.31 92 ALA A O 1
ATOM 711 N N . VAL A 1 93 ? -8.845 0.005 -10.230 1.00 98.31 93 VAL A N 1
ATOM 712 C CA . VAL A 1 93 ? -9.993 0.242 -9.341 1.00 98.31 93 VAL A CA 1
ATOM 713 C C . VAL A 1 93 ? -9.536 0.837 -8.008 1.00 98.31 93 VAL A C 1
ATOM 715 O O . VAL A 1 93 ? -10.092 1.848 -7.584 1.00 98.31 93 VAL A O 1
ATOM 718 N N . ASN A 1 94 ? -8.499 0.281 -7.377 1.00 98.12 94 ASN A N 1
ATOM 719 C CA . ASN A 1 94 ? -7.967 0.795 -6.111 1.00 98.12 94 ASN A CA 1
ATOM 720 C C . ASN A 1 94 ? -7.449 2.234 -6.241 1.00 98.12 94 ASN A C 1
ATOM 722 O O . ASN A 1 94 ? -7.792 3.078 -5.415 1.00 98.12 94 ASN A O 1
ATOM 726 N N . ASN A 1 95 ? -6.685 2.534 -7.296 1.00 97.62 95 ASN A N 1
ATOM 727 C CA . ASN A 1 95 ? -6.201 3.890 -7.572 1.00 97.62 95 ASN A CA 1
ATOM 728 C C . ASN A 1 95 ? -7.372 4.866 -7.773 1.00 97.62 95 ASN A C 1
ATOM 730 O O . ASN A 1 95 ? -7.362 5.965 -7.225 1.00 97.62 95 ASN A O 1
ATOM 734 N N . ARG A 1 96 ? -8.424 4.453 -8.494 1.00 96.81 96 ARG A N 1
ATOM 735 C CA . ARG A 1 96 ? -9.627 5.278 -8.675 1.00 96.81 96 ARG A CA 1
ATOM 736 C C . ARG A 1 96 ? -10.366 5.524 -7.360 1.00 96.81 96 ARG A C 1
ATOM 738 O O . ARG A 1 96 ? -10.819 6.641 -7.127 1.00 96.81 96 ARG A O 1
ATOM 745 N N . LEU A 1 97 ? -10.493 4.508 -6.507 1.00 95.31 97 LEU A N 1
ATOM 746 C CA . LEU A 1 97 ? -11.112 4.661 -5.189 1.00 95.31 97 LEU A CA 1
ATOM 747 C C . LEU A 1 97 ? -10.323 5.636 -4.310 1.00 95.31 97 LEU A C 1
ATOM 749 O O . LEU A 1 97 ? -10.940 6.451 -3.630 1.00 95.31 97 LEU A O 1
ATOM 753 N N . LEU A 1 98 ? -8.988 5.598 -4.363 1.00 95.25 98 LEU A N 1
ATOM 754 C CA . LEU A 1 98 ? -8.144 6.570 -3.672 1.00 95.25 98 LEU A CA 1
ATOM 755 C C . LEU A 1 98 ? -8.372 7.988 -4.209 1.00 95.25 98 LEU A C 1
ATOM 757 O O . LEU A 1 98 ? -8.601 8.898 -3.419 1.00 95.25 98 LEU A O 1
ATOM 761 N N . ALA A 1 99 ? -8.388 8.179 -5.530 1.00 93.25 99 ALA A N 1
ATOM 762 C CA . ALA A 1 99 ? -8.649 9.487 -6.137 1.00 93.25 99 ALA A CA 1
ATOM 763 C C . ALA A 1 99 ? -10.013 10.072 -5.714 1.00 93.25 99 ALA A C 1
ATOM 765 O O . ALA A 1 99 ? -10.150 11.272 -5.490 1.00 93.25 99 ALA A O 1
ATOM 766 N N . MET A 1 100 ? -11.024 9.220 -5.512 1.00 91.62 100 MET A N 1
ATOM 767 C CA . MET A 1 100 ? -12.340 9.636 -5.007 1.00 91.62 100 MET A CA 1
ATOM 768 C C . MET A 1 100 ? -12.324 10.119 -3.547 1.00 91.62 100 MET A C 1
ATOM 770 O O . MET A 1 100 ? -13.296 10.734 -3.110 1.00 91.62 100 MET A O 1
ATOM 774 N N . THR A 1 101 ? -11.249 9.876 -2.790 1.00 86.06 101 THR A N 1
ATOM 775 C CA . THR A 1 101 ? -11.087 10.415 -1.427 1.00 86.06 101 THR A CA 1
ATOM 776 C C . THR A 1 101 ? -10.666 11.891 -1.402 1.00 86.06 101 THR A C 1
ATOM 778 O O . THR A 1 101 ? -10.668 12.509 -0.338 1.00 86.06 101 THR A O 1
ATOM 781 N N . GLY A 1 102 ? -10.365 12.482 -2.565 1.00 86.12 102 GLY A N 1
ATOM 782 C CA . GLY A 1 102 ? -9.931 13.869 -2.722 1.00 86.12 102 GLY A CA 1
ATOM 783 C C . GLY A 1 102 ? -8.425 13.943 -2.990 1.00 86.12 102 GLY A C 1
ATOM 784 O O . GLY A 1 102 ? -8.041 13.972 -4.156 1.00 86.12 102 GLY A O 1
ATOM 785 N N . PRO A 1 103 ? -7.551 13.979 -1.967 1.00 79.88 103 PRO A N 1
ATOM 786 C CA . PRO A 1 103 ? -6.108 13.962 -2.192 1.00 79.88 103 PRO A CA 1
ATOM 787 C C . PRO A 1 103 ? -5.586 12.538 -2.426 1.00 79.88 103 PRO A C 1
ATOM 789 O O . PRO A 1 103 ? -5.755 11.661 -1.577 1.00 79.88 103 PRO A O 1
ATOM 792 N N . GLU A 1 104 ? -4.874 12.329 -3.534 1.00 86.19 104 GLU A N 1
ATOM 793 C CA . GLU A 1 104 ? -4.136 11.091 -3.820 1.00 86.19 104 GLU A CA 1
ATOM 794 C C . GLU A 1 104 ? -2.888 10.986 -2.930 1.00 86.19 104 GLU A C 1
ATOM 796 O O . GLU A 1 104 ? -1.762 11.266 -3.341 1.00 86.19 104 GLU A O 1
ATOM 801 N N . LEU A 1 105 ? -3.097 10.612 -1.666 1.00 91.06 105 LEU A N 1
ATOM 802 C CA . LEU A 1 105 ? -2.042 10.484 -0.665 1.00 91.06 105 LEU A CA 1
ATOM 803 C C . LEU A 1 105 ? -2.111 9.128 0.033 1.00 91.06 105 LEU A C 1
ATOM 805 O O . LEU A 1 105 ? -3.187 8.619 0.339 1.00 91.06 105 LEU A O 1
ATOM 809 N N . VAL A 1 106 ? -0.947 8.552 0.322 1.00 94.31 106 VAL A N 1
ATOM 810 C CA . VAL A 1 106 ? -0.824 7.309 1.088 1.00 94.31 106 VAL A CA 1
ATOM 811 C C . VAL A 1 106 ? 0.170 7.473 2.254 1.00 94.31 106 VAL A C 1
ATOM 813 O O . VAL A 1 106 ? 1.143 8.219 2.126 1.00 94.31 106 VAL A O 1
ATOM 816 N N . PRO A 1 107 ? -0.038 6.778 3.387 1.00 95.75 107 PRO A N 1
ATOM 817 C CA . PRO A 1 107 ? -1.223 5.976 3.670 1.00 95.75 107 PRO A CA 1
ATOM 818 C C . PRO A 1 107 ? -2.469 6.851 3.881 1.00 95.75 107 PRO A C 1
ATOM 820 O O . PRO A 1 107 ? -2.378 7.926 4.470 1.00 95.75 107 PRO A O 1
ATOM 823 N N . THR A 1 108 ? -3.629 6.386 3.414 1.00 94.94 108 THR A N 1
ATOM 824 C CA . THR A 1 108 ? -4.940 6.987 3.731 1.00 94.94 108 THR A CA 1
ATOM 825 C C . THR A 1 108 ? -5.787 5.959 4.462 1.00 94.94 108 THR A C 1
ATOM 827 O O . THR A 1 108 ? -6.030 4.867 3.951 1.00 94.94 108 THR A O 1
ATOM 830 N N . LEU A 1 109 ? -6.210 6.301 5.676 1.00 94.00 109 LEU A N 1
ATOM 831 C CA . LEU A 1 109 ? -6.946 5.442 6.593 1.00 94.00 109 LEU A CA 1
ATOM 832 C C . LEU A 1 109 ? -8.419 5.840 6.590 1.00 94.00 109 LEU A C 1
ATOM 834 O O . LEU A 1 109 ? -8.739 7.014 6.763 1.00 94.00 109 LEU A O 1
ATOM 838 N N . LEU A 1 110 ? -9.311 4.861 6.481 1.00 92.88 110 LEU A N 1
ATOM 839 C CA . LEU A 1 110 ? -10.754 5.038 6.606 1.00 92.88 110 LEU A CA 1
ATOM 840 C C . LEU A 1 110 ? -11.322 4.055 7.620 1.00 92.88 110 LEU A C 1
ATOM 842 O O . LEU A 1 110 ? -11.010 2.863 7.604 1.00 92.88 110 LEU A O 1
ATOM 846 N N . TYR A 1 111 ? -12.201 4.545 8.483 1.00 92.69 111 TYR A N 1
ATOM 847 C CA . TYR A 1 111 ? -12.924 3.710 9.432 1.00 92.69 111 TYR A CA 1
ATOM 848 C C . TYR A 1 111 ? -14.253 4.340 9.830 1.00 92.69 111 TYR A C 1
ATOM 850 O O . TYR A 1 111 ? -14.490 5.530 9.629 1.00 92.69 111 TYR A O 1
ATOM 858 N N . ARG A 1 112 ? -15.140 3.537 10.418 1.00 89.94 112 ARG A N 1
ATOM 859 C CA . ARG A 1 112 ? -16.364 4.041 11.043 1.00 89.94 112 ARG A CA 1
ATOM 860 C C . ARG A 1 112 ? -16.106 4.277 12.520 1.00 89.94 112 ARG A C 1
ATOM 862 O O . ARG A 1 112 ? -15.671 3.357 13.206 1.00 89.94 112 ARG A O 1
ATOM 869 N N . ASN A 1 113 ? -16.398 5.478 13.005 1.00 87.06 113 ASN A N 1
ATOM 870 C CA . ASN A 1 113 ? -16.225 5.780 14.414 1.00 87.06 113 ASN A CA 1
ATOM 871 C C . ASN A 1 113 ? -17.399 5.290 15.289 1.00 87.06 113 ASN A C 1
ATOM 873 O O . ASN A 1 113 ? -18.443 4.881 14.772 1.00 87.06 113 ASN A O 1
ATOM 877 N N . VAL A 1 114 ? -17.264 5.380 16.615 1.00 84.19 114 VAL A N 1
ATOM 878 C CA . VAL A 1 114 ? -18.314 5.007 17.589 1.00 84.19 114 VAL A CA 1
ATOM 879 C C . VAL A 1 114 ? -19.631 5.770 17.398 1.00 84.19 114 VAL A C 1
ATOM 881 O O . VAL A 1 114 ? -20.700 5.216 17.639 1.00 84.19 114 VAL A O 1
ATOM 884 N N . ALA A 1 115 ? -19.580 6.998 16.868 1.00 87.31 115 ALA A N 1
ATOM 885 C CA . ALA A 1 115 ? -20.759 7.791 16.503 1.00 87.31 115 ALA A CA 1
ATOM 886 C C . ALA A 1 115 ? -21.388 7.363 15.158 1.00 87.31 115 ALA A C 1
ATOM 888 O O . ALA A 1 115 ? -22.319 7.998 14.667 1.00 87.31 115 ALA A O 1
ATOM 889 N N . GLY A 1 116 ? -20.870 6.307 14.527 1.00 88.38 116 GLY A N 1
ATOM 890 C CA . GLY A 1 116 ? -21.358 5.771 13.261 1.00 88.38 116 GLY A CA 1
ATOM 891 C C . GLY A 1 116 ? -20.918 6.553 12.022 1.00 88.38 116 GLY A C 1
ATOM 892 O O . GLY A 1 116 ? -21.339 6.192 10.924 1.00 88.38 116 GLY A O 1
ATOM 893 N N . ARG A 1 117 ? -20.067 7.576 12.151 1.00 89.88 117 ARG A N 1
ATOM 894 C CA . ARG A 1 117 ? -19.587 8.400 11.029 1.00 89.88 117 ARG A CA 1
ATOM 895 C C . ARG A 1 117 ? -18.346 7.786 10.391 1.00 89.88 117 ARG A C 1
ATOM 897 O O . ARG A 1 117 ? -17.512 7.218 11.089 1.00 89.88 117 ARG A O 1
ATOM 904 N N . VAL A 1 118 ? -18.218 7.913 9.072 1.00 89.81 118 VAL A N 1
ATOM 905 C CA . VAL A 1 118 ? -16.970 7.576 8.373 1.00 89.81 118 VAL A CA 1
ATOM 906 C C . VAL A 1 118 ? -15.958 8.675 8.668 1.00 89.81 118 VAL A C 1
ATOM 908 O O . VAL A 1 118 ? -16.256 9.856 8.507 1.00 89.81 118 VAL A O 1
ATOM 911 N N . VAL A 1 119 ? -14.781 8.275 9.128 1.00 90.00 119 VAL A N 1
ATOM 912 C CA . VAL A 1 119 ? -13.651 9.151 9.416 1.00 90.00 119 VAL A CA 1
ATOM 913 C C . VAL A 1 119 ? -12.511 8.766 8.488 1.00 90.00 119 VAL A C 1
ATOM 915 O O . VAL A 1 119 ? -12.250 7.580 8.279 1.00 90.00 119 VAL A O 1
ATOM 918 N N . MET A 1 120 ? -11.842 9.780 7.949 1.00 89.94 120 MET A N 1
ATOM 919 C CA . MET A 1 120 ? -10.669 9.636 7.102 1.00 89.94 120 MET A CA 1
ATOM 920 C C . MET A 1 120 ? -9.478 10.335 7.756 1.00 89.94 120 MET A C 1
ATOM 922 O O . MET A 1 120 ? -9.611 11.463 8.227 1.00 89.94 120 MET A O 1
ATOM 926 N N . HIS A 1 121 ? -8.326 9.669 7.771 1.00 89.06 121 HIS A N 1
ATOM 927 C CA . HIS A 1 121 ? -7.049 10.225 8.221 1.00 89.06 121 HIS A CA 1
ATOM 928 C C . HIS A 1 121 ? -5.998 10.021 7.143 1.00 89.06 121 HIS A C 1
ATOM 930 O O . HIS A 1 121 ? -5.884 8.935 6.580 1.00 89.06 121 HIS A O 1
ATOM 936 N N . GLN A 1 122 ? -5.218 11.059 6.878 1.00 86.38 122 GLN A N 1
ATOM 937 C CA . GLN A 1 122 ? -4.164 11.036 5.872 1.00 86.38 122 GLN A CA 1
ATOM 938 C C . GLN A 1 122 ? -2.791 11.039 6.542 1.00 86.38 122 GLN A C 1
ATOM 940 O O . GLN A 1 122 ? -2.558 11.773 7.504 1.00 86.38 122 GLN A O 1
ATOM 945 N N . GLY A 1 123 ? -1.881 10.215 6.028 1.00 84.19 123 GLY A N 1
ATOM 946 C CA . GLY A 1 123 ? -0.563 9.994 6.607 1.00 84.19 123 GLY A CA 1
ATOM 947 C C . GLY A 1 123 ? -0.582 9.059 7.819 1.00 84.19 123 GLY A C 1
ATOM 948 O O . GLY A 1 123 ? -1.574 8.405 8.142 1.00 84.19 123 GLY A O 1
ATOM 949 N N . VAL A 1 124 ? 0.564 8.966 8.493 1.00 79.31 124 VAL A N 1
ATOM 950 C CA . VAL A 1 124 ? 0.704 8.164 9.715 1.00 79.31 124 VAL A CA 1
ATOM 951 C C . VAL A 1 124 ? 0.256 9.014 10.905 1.00 79.31 124 VAL A C 1
ATOM 953 O O . VAL A 1 124 ? 0.854 10.071 11.119 1.00 79.31 124 VAL A O 1
ATOM 956 N N . PRO A 1 125 ? -0.715 8.572 11.727 1.00 72.19 125 PRO A N 1
ATOM 957 C CA . PRO A 1 125 ? -1.043 9.269 12.966 1.00 72.19 125 PRO A CA 1
ATOM 958 C C . PRO A 1 125 ? 0.216 9.407 13.842 1.00 72.19 125 PRO A C 1
ATOM 960 O O . PRO A 1 125 ? 0.867 8.414 14.181 1.00 72.19 125 PRO A O 1
ATOM 963 N N . LEU A 1 126 ? 0.605 10.647 14.159 1.00 51.50 126 LEU A N 1
ATOM 964 C CA . LEU A 1 126 ? 1.939 10.966 14.692 1.00 51.50 126 LEU A CA 1
ATOM 965 C C . LEU A 1 126 ? 2.163 10.573 16.164 1.00 51.50 126 LEU A C 1
ATOM 967 O O . LEU A 1 126 ? 3.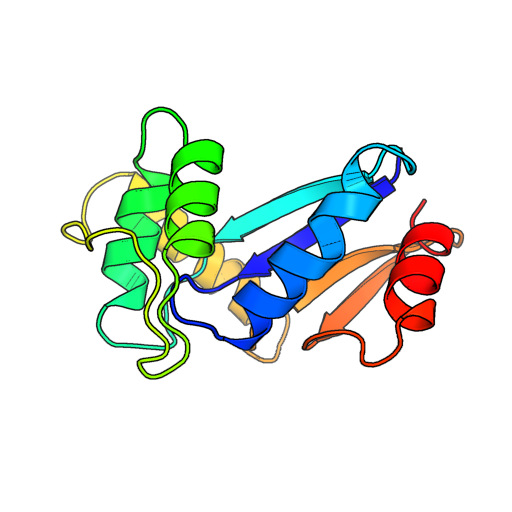310 10.516 16.593 1.00 51.50 126 LEU A O 1
ATOM 971 N N . ALA A 1 127 ? 1.123 10.237 16.931 1.00 46.66 127 ALA A N 1
ATOM 972 C CA . ALA A 1 127 ? 1.269 9.854 18.337 1.00 46.66 127 ALA A CA 1
ATOM 973 C C . ALA A 1 127 ? 1.113 8.330 18.543 1.00 46.66 127 ALA A C 1
ATOM 975 O O . ALA A 1 127 ? 0.196 7.745 17.961 1.00 46.66 127 ALA A O 1
ATOM 976 N N . PRO A 1 128 ? 1.898 7.688 19.437 1.00 43.28 128 PRO A N 1
ATOM 977 C CA . PRO A 1 128 ? 1.631 6.323 19.923 1.00 43.28 128 PRO A CA 1
ATOM 978 C C . PRO A 1 128 ? 0.202 6.181 20.469 1.00 43.28 128 PRO A C 1
ATOM 980 O O . PRO A 1 128 ? -0.474 5.178 20.252 1.00 43.28 128 PRO A O 1
ATOM 983 N N . HIS A 1 129 ? -0.301 7.253 21.087 1.00 45.59 129 HIS A N 1
ATOM 984 C CA . HIS A 1 129 ? -1.688 7.377 21.523 1.00 45.59 129 HIS A CA 1
ATOM 985 C C . HIS A 1 129 ? -2.659 7.591 20.354 1.00 45.59 129 HIS A C 1
ATOM 987 O O . HIS A 1 129 ? -3.808 7.209 20.468 1.00 45.59 129 HIS A O 1
ATOM 993 N N . GLY A 1 130 ? -2.236 8.149 19.218 1.00 56.28 130 GLY A N 1
ATOM 994 C CA . GLY A 1 130 ? -3.098 8.446 18.068 1.00 56.28 130 GLY A CA 1
ATOM 995 C C . GLY A 1 130 ? -3.626 7.201 17.354 1.00 56.28 130 GLY A C 1
ATOM 996 O O . GLY A 1 130 ? -4.772 7.194 16.915 1.00 56.28 130 GLY A O 1
ATOM 997 N N . LEU A 1 131 ? -2.836 6.124 17.287 1.00 58.53 131 LEU A N 1
ATOM 998 C CA . LEU A 1 131 ? -3.279 4.834 16.740 1.00 58.53 131 LEU A CA 1
ATOM 999 C C . LEU A 1 131 ? -4.209 4.094 17.704 1.00 58.53 131 LEU A C 1
ATOM 1001 O O . LEU A 1 131 ? -5.242 3.593 17.275 1.00 58.53 131 LEU A O 1
ATOM 1005 N N . LEU A 1 132 ? -3.906 4.094 19.006 1.00 58.38 132 LEU A N 1
ATOM 1006 C CA . LEU A 1 132 ? -4.812 3.541 20.015 1.00 58.38 132 LEU A CA 1
ATOM 1007 C C . LEU A 1 132 ? -6.114 4.343 20.101 1.00 58.38 132 LEU A C 1
ATOM 1009 O O . LEU A 1 132 ? -7.176 3.739 20.115 1.00 58.38 132 LEU A O 1
ATOM 1013 N N . TRP A 1 133 ? -6.068 5.676 20.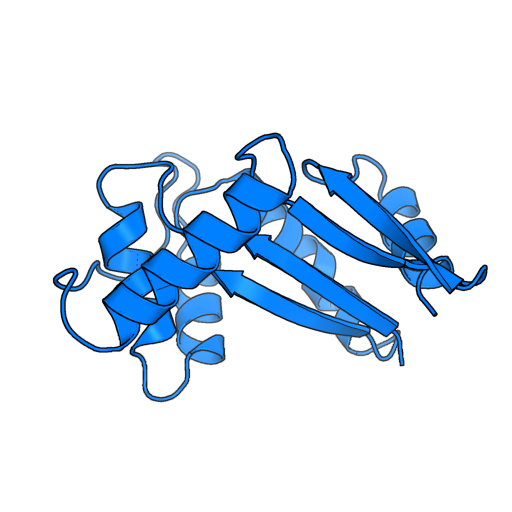088 1.00 57.09 133 TRP A N 1
ATOM 1014 C CA . TRP A 1 133 ? -7.256 6.532 19.999 1.00 57.09 133 TRP A CA 1
ATOM 1015 C C . TRP A 1 133 ? -8.039 6.273 18.720 1.00 57.09 133 TRP A C 1
ATOM 1017 O O . TRP A 1 133 ? -9.259 6.196 18.775 1.00 57.09 133 TRP A O 1
ATOM 1027 N N . THR A 1 134 ? -7.353 6.092 17.588 1.00 58.41 134 THR A N 1
ATOM 1028 C CA . THR A 1 134 ? -8.002 5.684 16.340 1.00 58.41 134 THR A CA 1
ATOM 1029 C C . THR A 1 134 ? -8.732 4.365 16.548 1.00 58.41 134 THR A C 1
ATOM 1031 O O . THR A 1 134 ? -9.925 4.316 16.305 1.00 58.41 134 THR A O 1
ATOM 1034 N N . ILE A 1 135 ? -8.084 3.335 17.095 1.00 60.72 135 ILE A N 1
ATOM 1035 C CA . ILE A 1 135 ? -8.706 2.024 17.335 1.00 60.72 135 ILE A CA 1
ATOM 1036 C C . ILE A 1 135 ? -9.887 2.106 18.308 1.00 60.72 135 ILE A C 1
ATOM 1038 O O . ILE A 1 135 ? -10.943 1.570 17.998 1.00 60.72 135 ILE A O 1
ATOM 1042 N N . HIS A 1 136 ? -9.759 2.817 19.431 1.00 64.81 136 HIS A N 1
ATOM 1043 C CA . HIS A 1 136 ? -10.867 3.025 20.374 1.00 64.81 136 HIS A CA 1
ATOM 1044 C C . HIS A 1 136 ? -11.992 3.873 19.774 1.00 64.81 136 HIS A C 1
ATOM 1046 O O . HIS A 1 136 ? -13.146 3.757 20.181 1.00 64.81 136 HIS A O 1
ATOM 1052 N N . ALA A 1 137 ? -11.671 4.729 18.803 1.00 59.28 137 ALA A N 1
ATOM 1053 C CA . ALA A 1 137 ? -12.665 5.453 18.040 1.00 59.28 137 ALA A CA 1
ATOM 1054 C C . ALA A 1 137 ? -13.340 4.560 16.998 1.00 59.28 137 ALA A C 1
ATOM 1056 O O . ALA A 1 137 ? -14.457 4.900 16.625 1.00 59.28 137 ALA A O 1
ATOM 1057 N N . ILE A 1 138 ? -12.729 3.461 16.536 1.00 58.75 138 ILE A N 1
ATOM 1058 C CA . ILE A 1 138 ? -13.333 2.532 15.574 1.00 58.75 138 ILE A CA 1
ATOM 1059 C C . ILE A 1 138 ? -14.459 1.753 16.257 1.00 58.75 138 ILE A C 1
ATOM 1061 O O . ILE A 1 138 ? -14.301 1.213 17.348 1.00 58.75 138 ILE A O 1
ATOM 1065 N N . ARG A 1 139 ? -15.600 1.653 15.583 1.00 55.72 139 ARG A N 1
ATOM 1066 C CA . ARG A 1 139 ? -16.701 0.778 15.990 1.00 55.72 139 ARG A CA 1
ATOM 1067 C C . ARG A 1 139 ? -16.473 -0.672 15.559 1.00 55.72 139 ARG A C 1
ATOM 1069 O O . ARG A 1 139 ? -16.005 -0.879 14.419 1.00 55.72 139 ARG A O 1
#

pLDDT: mean 90.51, std 12.85, range [43.28, 98.88]

Nearest PDB structures (foldseek):
  2h0h-assembly2_B  TM=8.917E-01  e=2.938E-09  Escherichia coli
  2h0i-assembly1_A  TM=8.807E-01  e=3.346E-09  Escherichia coli
  2h0g-assembly1_A  TM=8.777E-01  e=1.011E-08  Escherichia coli
  5g1k-assembly1_A  TM=8.811E-01  e=2.206E-08  Escherichia coli
  5g1l-assembly1_A  TM=8.609E-01  e=1.151E-08  Escherichia coli

Mean predicted aligned error: 4.54 Å

Foldseek 3Di:
DFEKEWEAWLLAPLQLVQVVLCVVVCPVLVYDYHYLYEADDDPQRLQLQLVLQVDPHNVVSSVQQSVCHDNVRSGGRDGGHDCDDDSVVSNVVSQVVCVVVPDNAPGKMWAQFPVRDIDIDGTHQPDSVRVVVVSNRHD